Protein AF-A0A1G5SCB5-F1 (afdb_monomer_lite)

Structure (mmCIF, N/CA/C/O backbone):
data_AF-A0A1G5SCB5-F1
#
_entry.id   AF-A0A1G5SCB5-F1
#
loop_
_atom_site.group_PDB
_atom_site.id
_atom_site.type_symbol
_atom_site.label_atom_id
_atom_site.label_alt_id
_atom_site.label_comp_id
_atom_site.label_asym_id
_atom_site.label_entity_id
_atom_site.label_seq_id
_atom_site.pdbx_PDB_ins_code
_atom_site.Cartn_x
_atom_site.Cartn_y
_atom_site.Cartn_z
_atom_site.occupancy
_atom_site.B_iso_or_equiv
_atom_site.auth_seq_id
_atom_site.auth_comp_id
_atom_site.auth_asym_id
_atom_site.auth_atom_id
_atom_site.pdbx_PDB_model_num
ATOM 1 N N . MET A 1 1 ? 2.969 6.737 -2.950 1.00 54.16 1 MET A N 1
ATOM 2 C CA . MET A 1 1 ? 3.560 5.562 -3.629 1.00 54.16 1 MET A CA 1
ATOM 3 C C . MET A 1 1 ? 5.031 5.438 -3.266 1.00 54.16 1 MET A C 1
ATOM 5 O O . MET A 1 1 ? 5.506 4.321 -3.131 1.00 54.16 1 MET A O 1
ATOM 9 N N . ASP A 1 2 ? 5.678 6.565 -2.980 1.00 61.22 2 ASP A N 1
ATOM 10 C CA . ASP A 1 2 ? 7.076 6.678 -2.557 1.00 61.22 2 ASP A CA 1
ATOM 11 C C . ASP A 1 2 ? 7.459 5.740 -1.398 1.00 61.22 2 ASP A C 1
ATOM 13 O O . ASP A 1 2 ? 8.457 5.040 -1.516 1.00 61.22 2 ASP A O 1
ATOM 17 N N . ASP A 1 3 ? 6.624 5.592 -0.359 1.00 76.31 3 ASP A N 1
ATOM 18 C CA . ASP A 1 3 ? 6.932 4.696 0.776 1.00 76.31 3 ASP A CA 1
ATOM 19 C C . ASP A 1 3 ? 7.119 3.221 0.367 1.00 76.31 3 ASP A C 1
ATOM 21 O O . ASP A 1 3 ? 7.913 2.488 0.960 1.00 76.31 3 ASP A O 1
ATOM 25 N N . TRP A 1 4 ? 6.384 2.758 -0.651 1.00 81.81 4 TRP A N 1
ATOM 26 C CA . TRP A 1 4 ? 6.488 1.381 -1.149 1.00 81.81 4 TRP A CA 1
ATOM 27 C C . TRP A 1 4 ? 7.701 1.212 -2.052 1.00 81.81 4 TRP A C 1
ATOM 29 O O . TRP A 1 4 ? 8.371 0.183 -1.989 1.00 81.81 4 TRP A O 1
ATOM 39 N N . HIS A 1 5 ? 7.996 2.228 -2.862 1.00 83.25 5 HIS A N 1
ATOM 40 C CA . HIS A 1 5 ? 9.187 2.259 -3.706 1.00 83.25 5 HIS A CA 1
ATOM 41 C C . HIS A 1 5 ? 10.457 2.290 -2.852 1.00 83.25 5 HIS A C 1
ATOM 43 O O . HIS A 1 5 ? 11.397 1.566 -3.160 1.00 83.25 5 HIS A O 1
ATOM 49 N N . GLU A 1 6 ? 10.466 3.027 -1.738 1.00 86.19 6 GLU A N 1
ATOM 50 C CA . GLU A 1 6 ? 11.569 3.032 -0.767 1.00 86.19 6 GLU A CA 1
ATOM 51 C C . GLU A 1 6 ? 11.686 1.693 -0.024 1.00 86.19 6 GLU A C 1
ATOM 53 O O . GLU A 1 6 ? 12.784 1.162 0.133 1.00 86.19 6 GLU A O 1
ATOM 58 N N . SER A 1 7 ? 10.557 1.100 0.376 1.00 85.94 7 SER A N 1
ATOM 59 C CA . SER A 1 7 ? 10.545 -0.190 1.082 1.00 85.94 7 SER A CA 1
ATOM 60 C C . SER A 1 7 ? 10.994 -1.369 0.208 1.00 85.94 7 SER A C 1
ATOM 62 O O . SER A 1 7 ? 11.557 -2.335 0.722 1.00 85.94 7 SER A O 1
ATOM 64 N N . ILE A 1 8 ? 10.718 -1.323 -1.100 1.00 87.31 8 ILE A N 1
ATOM 65 C CA . ILE A 1 8 ? 11.032 -2.398 -2.058 1.00 87.31 8 ILE A CA 1
ATOM 66 C C . ILE A 1 8 ? 12.359 -2.131 -2.790 1.00 87.31 8 ILE A C 1
ATOM 68 O O . ILE A 1 8 ? 13.041 -3.076 -3.182 1.00 87.31 8 ILE A O 1
ATOM 72 N N . GLY A 1 9 ? 12.754 -0.868 -2.952 1.00 87.44 9 GLY A N 1
ATOM 73 C CA . GLY A 1 9 ? 14.017 -0.440 -3.564 1.00 87.44 9 GLY A CA 1
ATOM 74 C C . GLY A 1 9 ? 14.030 -0.417 -5.098 1.00 87.44 9 GLY A C 1
ATOM 75 O O . GLY A 1 9 ? 14.932 0.180 -5.681 1.00 87.44 9 GLY A O 1
ATOM 76 N N . ASP A 1 10 ? 13.036 -1.021 -5.755 1.00 91.25 10 ASP A N 1
ATOM 77 C CA . ASP A 1 10 ? 12.838 -0.963 -7.206 1.00 91.25 10 ASP A CA 1
ATOM 78 C C . ASP A 1 10 ? 11.414 -0.465 -7.516 1.00 91.25 10 ASP A C 1
ATOM 80 O O . ASP A 1 10 ? 10.444 -1.162 -7.193 1.00 91.25 10 ASP A O 1
ATOM 84 N N . PRO A 1 11 ? 11.265 0.717 -8.144 1.00 89.12 11 PRO A N 1
ATOM 85 C CA . PRO A 1 11 ? 9.959 1.304 -8.430 1.00 89.12 11 PRO A CA 1
ATOM 86 C C . PRO A 1 11 ? 9.126 0.471 -9.414 1.00 89.12 11 PRO A C 1
ATOM 88 O O . PRO A 1 11 ? 7.912 0.382 -9.255 1.00 89.12 11 PRO A O 1
ATOM 91 N N . ILE A 1 12 ? 9.753 -0.201 -10.389 1.00 92.00 12 ILE A N 1
ATOM 92 C CA . ILE A 1 12 ? 9.034 -1.013 -11.385 1.00 92.00 12 ILE A CA 1
ATOM 93 C C . ILE A 1 12 ? 8.456 -2.259 -10.717 1.00 92.00 12 ILE A C 1
ATOM 95 O O . ILE A 1 12 ? 7.297 -2.621 -10.933 1.00 92.00 12 ILE A O 1
ATOM 99 N N . LEU A 1 13 ? 9.264 -2.922 -9.890 1.00 91.06 13 LEU A N 1
ATOM 100 C CA . LEU A 1 13 ? 8.816 -4.094 -9.146 1.00 91.06 13 LEU A CA 1
ATOM 101 C C . LEU A 1 13 ? 7.747 -3.723 -8.114 1.00 91.06 13 LEU A C 1
ATOM 103 O O . LEU A 1 13 ? 6.770 -4.457 -7.951 1.00 91.06 13 LEU A O 1
ATOM 107 N N . ALA A 1 14 ? 7.920 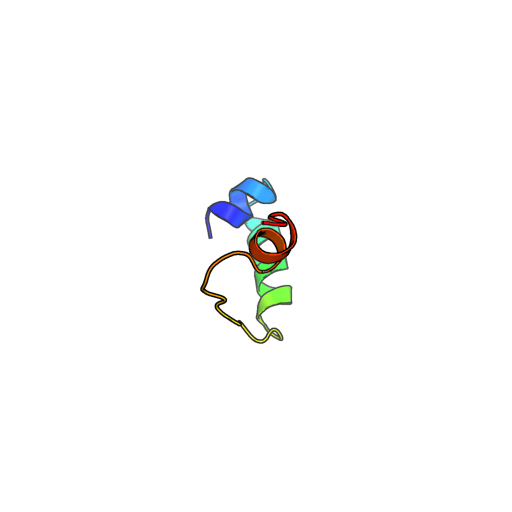-2.593 -7.430 1.00 91.75 14 ALA A N 1
ATOM 108 C CA . ALA A 1 14 ? 6.964 -2.106 -6.449 1.00 91.75 14 ALA A CA 1
ATOM 109 C C . ALA A 1 14 ? 5.591 -1.836 -7.074 1.00 91.75 14 ALA A C 1
ATOM 111 O O . ALA A 1 14 ? 4.589 -2.296 -6.525 1.00 91.75 14 ALA A O 1
ATOM 112 N N . ASP A 1 15 ? 5.543 -1.189 -8.242 1.00 90.62 15 ASP A N 1
ATOM 113 C CA . ASP A 1 15 ? 4.292 -0.956 -8.971 1.00 90.62 15 ASP A CA 1
ATOM 114 C C . ASP A 1 15 ? 3.639 -2.273 -9.412 1.00 90.62 15 ASP A C 1
ATOM 116 O O . ASP A 1 15 ? 2.452 -2.484 -9.170 1.00 90.62 15 ASP A O 1
ATOM 120 N N . ALA A 1 16 ? 4.412 -3.218 -9.958 1.00 92.75 16 ALA A N 1
ATOM 121 C CA . ALA A 1 16 ? 3.879 -4.515 -10.385 1.00 92.75 16 ALA A CA 1
ATOM 122 C C . ALA A 1 16 ? 3.293 -5.345 -9.222 1.00 92.75 16 ALA A C 1
ATOM 124 O O . ALA A 1 16 ? 2.281 -6.037 -9.381 1.00 92.75 16 ALA A O 1
ATOM 125 N N . ILE A 1 17 ? 3.920 -5.293 -8.042 1.00 89.44 17 ILE A N 1
ATOM 126 C CA . ILE A 1 17 ? 3.422 -5.961 -6.831 1.00 89.44 17 ILE A CA 1
ATOM 127 C C . ILE A 1 17 ? 2.174 -5.250 -6.302 1.00 89.44 17 ILE A C 1
ATOM 129 O O . ILE A 1 17 ? 1.196 -5.919 -5.954 1.00 89.44 17 ILE A O 1
ATOM 133 N N . LEU A 1 18 ? 2.195 -3.916 -6.246 1.00 89.00 18 LEU A N 1
ATOM 134 C CA . LEU A 1 18 ? 1.083 -3.109 -5.751 1.00 89.00 18 LEU A CA 1
ATOM 135 C C . LEU A 1 18 ? -0.167 -3.311 -6.609 1.00 89.00 18 LEU A C 1
ATOM 137 O O . LEU A 1 18 ? -1.238 -3.552 -6.051 1.00 89.00 18 LEU A O 1
ATOM 141 N N . ASP A 1 19 ? -0.024 -3.316 -7.935 1.00 90.44 19 ASP A N 1
ATOM 142 C CA . ASP A 1 19 ? -1.122 -3.592 -8.863 1.00 90.44 19 ASP A CA 1
ATOM 143 C C . ASP A 1 19 ? -1.772 -4.942 -8.554 1.00 90.44 19 ASP A C 1
ATOM 145 O O . ASP A 1 19 ? -2.990 -5.034 -8.409 1.00 90.44 19 ASP A O 1
ATOM 149 N N . ARG A 1 20 ? -0.976 -5.999 -8.351 1.00 90.38 20 ARG A N 1
ATOM 150 C CA . ARG A 1 20 ? -1.515 -7.332 -8.043 1.00 90.38 20 ARG A CA 1
ATOM 151 C C . ARG A 1 20 ? -2.206 -7.402 -6.679 1.00 90.38 20 ARG A C 1
ATOM 153 O O . ARG A 1 20 ? -3.214 -8.098 -6.552 1.00 90.38 20 ARG A O 1
ATOM 160 N N . LEU A 1 21 ? -1.657 -6.742 -5.660 1.00 88.62 21 LEU A N 1
ATOM 161 C CA . LEU A 1 21 ? -2.207 -6.756 -4.302 1.00 88.62 21 LEU A CA 1
ATOM 162 C C . LEU A 1 21 ? -3.497 -5.942 -4.205 1.00 88.62 21 LEU A C 1
ATOM 164 O O . LEU A 1 21 ? -4.469 -6.409 -3.617 1.00 88.62 21 LEU A O 1
ATOM 168 N N . VAL A 1 22 ? -3.517 -4.742 -4.783 1.00 88.12 22 VAL A N 1
ATOM 169 C CA . VAL A 1 22 ? -4.633 -3.801 -4.639 1.00 88.12 22 VAL A CA 1
ATOM 170 C C . VAL A 1 22 ? -5.800 -4.163 -5.552 1.00 88.12 22 VAL A C 1
ATOM 172 O O . VAL A 1 22 ? -6.944 -3.955 -5.157 1.00 88.12 22 VAL A O 1
ATOM 175 N N . HIS A 1 23 ? -5.552 -4.770 -6.720 1.00 88.81 23 HIS A N 1
ATOM 176 C CA . HIS A 1 23 ? -6.600 -5.082 -7.702 1.00 88.81 23 HIS A CA 1
ATOM 177 C C . HIS A 1 23 ? -7.774 -5.900 -7.135 1.00 88.81 23 HIS A C 1
ATOM 179 O O . HIS A 1 23 ? -8.908 -5.703 -7.558 1.00 88.81 23 H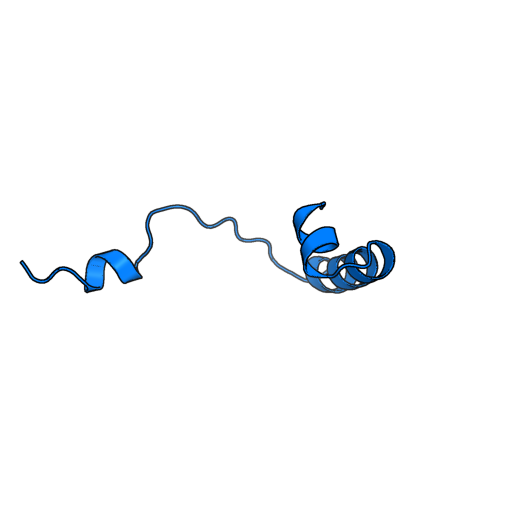IS A O 1
ATOM 185 N N . ASN A 1 24 ? -7.525 -6.778 -6.157 1.00 87.50 24 ASN A N 1
ATOM 186 C CA . ASN A 1 24 ? -8.560 -7.602 -5.517 1.00 87.50 24 ASN A CA 1
ATOM 187 C C . ASN A 1 24 ? -8.703 -7.356 -4.006 1.00 87.50 24 ASN A C 1
ATOM 189 O O . ASN A 1 24 ? -9.363 -8.135 -3.317 1.00 87.50 24 ASN A O 1
ATOM 193 N N . ALA A 1 25 ? -8.068 -6.317 -3.461 1.00 90.94 25 ALA A N 1
ATOM 194 C CA . ALA A 1 25 ? -8.109 -6.049 -2.029 1.00 90.94 25 ALA A CA 1
ATOM 195 C C . ALA A 1 25 ? -9.207 -5.049 -1.663 1.00 90.94 25 ALA A C 1
ATOM 197 O O . ALA A 1 25 ? -9.429 -4.043 -2.336 1.00 90.94 25 ALA A O 1
ATOM 198 N N . HIS A 1 26 ? -9.843 -5.280 -0.516 1.00 91.38 26 HIS A N 1
ATOM 199 C CA . HIS A 1 26 ? -10.660 -4.264 0.135 1.00 91.38 26 HIS A CA 1
ATOM 200 C C . HIS A 1 26 ? -9.764 -3.355 0.971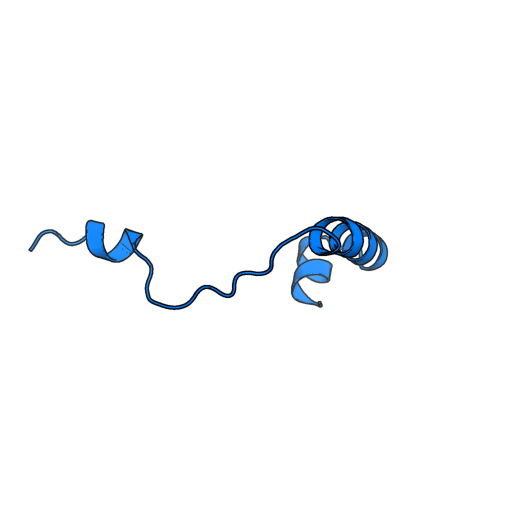 1.00 91.38 26 HIS A C 1
ATOM 202 O O . HIS A 1 26 ? -9.126 -3.804 1.925 1.00 9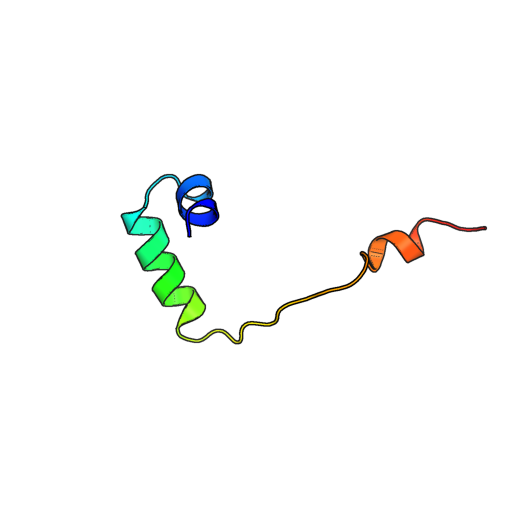1.38 26 HIS A O 1
ATOM 208 N N . LYS A 1 27 ? -9.722 -2.068 0.620 1.00 87.56 27 LYS A N 1
ATOM 209 C CA . LYS A 1 27 ? -8.972 -1.074 1.384 1.00 87.56 27 LYS A CA 1
ATOM 210 C C . LYS A 1 27 ? -9.773 -0.661 2.618 1.00 87.56 27 LYS A C 1
ATOM 212 O O . LYS A 1 27 ? -10.894 -0.174 2.497 1.00 87.56 27 LYS A O 1
ATOM 217 N N . LEU A 1 28 ? -9.191 -0.872 3.794 1.00 92.06 28 LEU A N 1
ATOM 218 C CA . LEU A 1 28 ? -9.754 -0.464 5.077 1.00 92.06 28 LEU A CA 1
ATOM 219 C C . LEU A 1 28 ? -8.821 0.566 5.704 1.00 92.06 28 LEU A C 1
ATOM 221 O O . LEU A 1 28 ? -7.711 0.229 6.114 1.00 92.06 28 LEU A O 1
ATOM 225 N N . ASP A 1 29 ? -9.276 1.811 5.787 1.00 90.69 29 ASP A N 1
ATOM 226 C CA . ASP A 1 29 ? -8.532 2.867 6.460 1.00 90.69 29 ASP A CA 1
ATOM 227 C C . ASP A 1 29 ? -8.834 2.797 7.963 1.00 90.69 29 ASP A C 1
ATOM 229 O O . ASP A 1 29 ? -9.937 3.100 8.423 1.00 90.69 29 ASP A O 1
ATOM 233 N N . LEU A 1 30 ? -7.858 2.322 8.736 1.00 90.44 30 LEU A N 1
ATOM 234 C CA . LEU A 1 30 ? -7.976 2.190 10.186 1.00 90.44 30 LEU A CA 1
ATOM 235 C C . LEU A 1 30 ? -7.597 3.506 10.873 1.00 90.44 30 LEU A C 1
ATOM 237 O O . LEU A 1 30 ? -6.639 4.171 10.485 1.00 90.44 30 LEU A O 1
ATOM 241 N N . SER A 1 31 ? -8.330 3.862 11.927 1.00 91.00 31 SER A N 1
ATOM 242 C CA . SER A 1 31 ? -8.065 5.039 12.760 1.00 91.00 31 SER A CA 1
ATOM 243 C C . SER A 1 31 ? -8.257 4.717 14.246 1.00 91.00 31 SER A C 1
ATOM 245 O O . SER A 1 31 ? -8.836 3.687 14.597 1.00 91.00 31 SER A O 1
ATOM 247 N N . GLY A 1 32 ? -7.754 5.594 15.119 1.00 90.38 32 GLY A N 1
ATOM 248 C CA . GLY A 1 32 ? -7.802 5.431 16.576 1.00 90.38 32 GLY A CA 1
ATOM 249 C C . GLY A 1 32 ? -6.479 4.970 17.197 1.00 90.38 32 GLY A C 1
ATOM 250 O O . GLY A 1 32 ? -5.504 4.679 16.503 1.00 90.38 32 GLY A O 1
ATOM 251 N N . GLU A 1 33 ? -6.430 4.946 18.532 1.00 87.62 33 GLU A N 1
ATOM 252 C CA . GLU A 1 33 ? -5.240 4.513 19.271 1.00 87.62 33 GLU A CA 1
ATOM 253 C C . GLU A 1 33 ? -5.034 2.991 19.222 1.00 87.62 33 GLU A C 1
ATOM 255 O O . GLU A 1 33 ? -5.965 2.201 19.057 1.00 87.62 33 GLU A O 1
ATOM 260 N N . SER A 1 34 ? -3.782 2.561 19.412 1.00 87.88 34 SER A N 1
ATOM 261 C CA . SER A 1 34 ? -3.433 1.142 19.465 1.00 87.88 34 SER A CA 1
ATOM 262 C C . SER A 1 34 ? -4.170 0.429 20.599 1.00 87.88 34 SER A C 1
ATOM 264 O O . SER A 1 34 ? -3.919 0.677 21.778 1.00 87.88 34 SER A O 1
ATOM 266 N N . ILE A 1 35 ? -4.986 -0.565 20.245 1.00 86.88 35 ILE A N 1
ATOM 267 C CA . ILE A 1 35 ? -5.699 -1.431 21.201 1.00 86.88 35 ILE A CA 1
ATOM 268 C C . ILE A 1 35 ? -4.716 -2.163 22.135 1.00 86.88 35 ILE A C 1
ATOM 270 O O . ILE A 1 35 ? -5.046 -2.503 23.269 1.00 86.88 35 ILE A O 1
ATOM 274 N N . ARG A 1 36 ? -3.465 -2.377 21.696 1.00 85.94 36 ARG A N 1
ATOM 275 C CA . ARG A 1 36 ? -2.424 -3.007 22.526 1.00 85.94 36 ARG A CA 1
ATOM 276 C C . ARG A 1 36 ? -1.962 -2.109 23.677 1.00 85.94 36 ARG A C 1
ATOM 278 O O . ARG A 1 36 ? -1.503 -2.644 24.682 1.00 85.94 36 ARG A O 1
ATOM 285 N N . LYS A 1 37 ? -2.073 -0.782 23.538 1.00 78.44 37 LYS A N 1
ATOM 286 C CA . LYS A 1 37 ? -1.680 0.201 24.562 1.00 78.44 3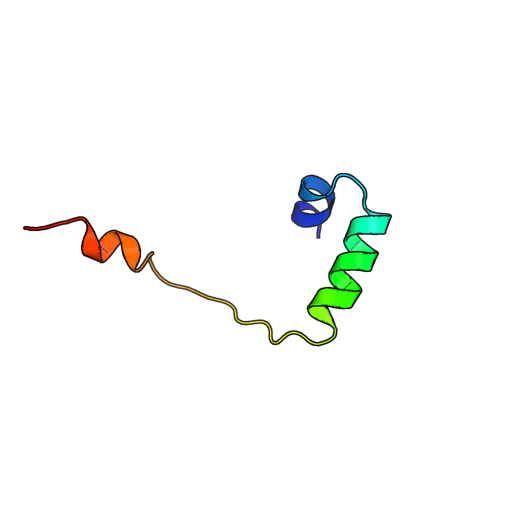7 LYS A CA 1
ATOM 287 C C . LYS A 1 37 ? -2.608 0.123 25.779 1.00 78.44 37 LYS A C 1
ATOM 289 O O . LYS A 1 37 ? -2.119 0.006 26.889 1.00 78.44 37 LYS A O 1
ATOM 294 N N . SER A 1 38 ? -3.919 -0.008 25.553 1.00 66.06 38 SER A N 1
ATOM 295 C CA . SER A 1 38 ? -4.936 -0.190 26.608 1.00 66.06 38 SER A CA 1
ATOM 296 C C . SER A 1 38 ? -4.729 -1.428 27.496 1.00 66.06 38 SER A C 1
ATOM 298 O O . SER A 1 38 ? -5.317 -1.503 28.567 1.00 66.06 38 SER A O 1
ATOM 300 N N . LYS A 1 39 ? -3.926 -2.410 27.068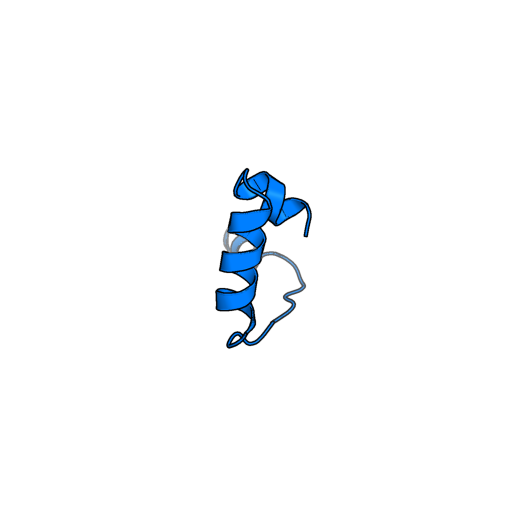 1.00 61.66 39 LYS A N 1
ATOM 301 C CA . LYS A 1 39 ? -3.712 -3.669 27.800 1.00 61.66 39 LYS A CA 1
ATOM 302 C C . LYS A 1 39 ? -2.449 -3.674 28.667 1.00 61.66 39 LYS A C 1
ATOM 304 O O . LYS A 1 39 ? -2.199 -4.670 29.341 1.00 61.66 39 LYS A O 1
ATOM 309 N N . ARG A 1 40 ? -1.615 -2.631 28.572 1.00 62.22 40 ARG A N 1
ATOM 310 C CA . ARG A 1 40 ? -0.303 -2.555 29.236 1.00 62.22 40 ARG A CA 1
ATOM 311 C C . ARG A 1 40 ? -0.278 -1.715 30.508 1.00 62.22 40 ARG A C 1
ATOM 313 O O . ARG A 1 40 ? 0.706 -1.837 31.226 1.00 62.22 40 ARG A O 1
ATOM 320 N N . ASP A 1 41 ? -1.335 -0.969 30.796 1.00 63.62 41 ASP A N 1
ATOM 321 C CA . ASP A 1 41 ? -1.483 -0.251 32.058 1.00 63.62 41 ASP A CA 1
ATOM 322 C C . ASP A 1 41 ? -2.456 -1.031 32.960 1.00 63.62 41 ASP A C 1
ATOM 324 O O . ASP A 1 41 ? -3.669 -0.981 32.740 1.00 63.62 41 ASP A O 1
ATOM 328 N N . PRO A 1 42 ? -1.967 -1.837 33.921 1.00 60.84 42 PRO A N 1
ATOM 329 C CA . PRO A 1 42 ? -2.717 -2.049 35.146 1.00 60.84 42 PRO A CA 1
ATOM 330 C C . PRO A 1 42 ? -2.631 -0.747 35.960 1.00 60.84 42 PRO A C 1
ATOM 332 O O . PRO A 1 42 ? -1.533 -0.213 36.115 1.00 60.84 42 PRO A O 1
ATOM 335 N N . ASP A 1 43 ? -3.774 -0.234 36.423 1.00 62.03 43 ASP A N 1
ATOM 336 C CA . ASP A 1 43 ? -3.816 0.796 37.478 1.00 62.03 43 ASP A CA 1
ATOM 337 C C . ASP A 1 43 ? -2.934 0.407 38.683 1.00 62.03 43 ASP A C 1
ATOM 339 O O . ASP A 1 43 ? -2.911 -0.800 39.041 1.00 62.03 43 ASP A O 1
#

Sequence (43 aa):
MDDWHESIGDPILADAILDRLVHNAHKLDLSGESIRKSKRDPD

pLDDT: mean 83.31, std 11.02, range [54.16, 92.75]

Radius of gyration: 16.43 Å; chains: 1; bounding box: 25×14×49 Å

Organism: NCBI:txid51642

InterPro domains:
  IPR002611 IstB-like ATP-binding domain [PF01695] (2-40)
  IPR027417 P-loop containing nucleoside triphosphate hydrolase [G3DSA:3.40.50.300] (1-42)

Secondary structure (DSSP, 8-state):
-HHHHHHHS-HHHHHHHHHHHHTTPPP----SS-TTGGGS---

Foldseek 3Di:
DVVQCVVVVHPVVSVVVCCVDVVPDDDDDDDDDDPVVVVPDDD